Protein AF-A0AAN0JUB9-F1 (afdb_monomer_lite)

Radius of gyration: 14.29 Å; chains: 1; bounding box: 46×23×22 Å

Foldseek 3Di:
DVQLLVVLVCVLVVHPDRRPCNVVCCVPPLCVVCVVVVNNVPPAAEDEDDDDDVVVQSVCSSSNHHYKYFYDDVVRVRGDDIDDSNGD

Structure (mmCIF, N/CA/C/O backbone):
data_AF-A0AAN0JUB9-F1
#
_entry.id   AF-A0AAN0JUB9-F1
#
loop_
_atom_site.group_PDB
_atom_site.id
_atom_site.type_symbol
_atom_site.label_atom_id
_atom_site.label_alt_id
_atom_site.label_comp_id
_atom_site.label_asym_id
_atom_site.label_entity_id
_atom_site.label_seq_id
_atom_site.pdbx_PDB_ins_code
_atom_site.Cartn_x
_atom_site.Cartn_y
_atom_site.Cartn_z
_atom_site.occupancy
_atom_site.B_iso_or_equiv
_atom_site.auth_seq_id
_atom_site.auth_comp_id
_atom_site.auth_asym_id
_atom_site.auth_atom_id
_atom_site.pdbx_PDB_model_num
ATOM 1 N N . MET A 1 1 ? -9.308 -9.076 -7.098 1.00 73.50 1 MET A N 1
ATOM 2 C CA . MET A 1 1 ? -10.771 -8.936 -7.268 1.00 73.50 1 MET A CA 1
ATOM 3 C C . MET A 1 1 ? -11.022 -7.637 -8.017 1.00 73.50 1 MET A C 1
ATOM 5 O O . MET A 1 1 ? -10.462 -6.619 -7.623 1.00 73.50 1 MET A O 1
ATOM 9 N N . GLU A 1 2 ? -11.812 -7.666 -9.089 1.00 79.38 2 GLU A N 1
ATOM 10 C CA . GLU A 1 2 ? -11.935 -6.537 -10.029 1.00 79.38 2 GLU A CA 1
ATOM 11 C C . GLU A 1 2 ? -12.473 -5.254 -9.362 1.00 79.38 2 GLU A C 1
ATOM 13 O O . GLU A 1 2 ? -11.984 -4.155 -9.611 1.00 79.38 2 GLU A O 1
ATOM 18 N N . VAL A 1 3 ? -13.413 -5.398 -8.418 1.00 83.06 3 VAL A N 1
ATOM 19 C CA . VAL A 1 3 ? -13.985 -4.280 -7.642 1.00 83.06 3 VAL A CA 1
ATOM 20 C C . VAL A 1 3 ? -12.974 -3.595 -6.714 1.00 83.06 3 VAL A C 1
ATOM 22 O O . VAL A 1 3 ? -13.079 -2.394 -6.475 1.00 83.06 3 VAL A O 1
ATOM 25 N N . GLY A 1 4 ? -11.987 -4.338 -6.200 1.00 79.75 4 GLY A N 1
ATOM 26 C CA . GLY A 1 4 ? -10.910 -3.786 -5.373 1.00 79.75 4 GLY A CA 1
ATOM 27 C C . GLY A 1 4 ? -9.906 -3.002 -6.214 1.00 79.75 4 GLY A C 1
ATOM 28 O O . GLY A 1 4 ? -9.582 -1.866 -5.880 1.00 79.75 4 GLY A O 1
ATOM 29 N N . GLN A 1 5 ? -9.513 -3.557 -7.365 1.00 79.06 5 GLN A N 1
ATOM 30 C CA . GLN A 1 5 ? -8.623 -2.888 -8.321 1.00 79.06 5 GLN A CA 1
ATOM 31 C C . GLN A 1 5 ? -9.233 -1.588 -8.849 1.00 79.06 5 GLN A C 1
ATOM 33 O O . GLN A 1 5 ? -8.593 -0.547 -8.760 1.00 79.06 5 GLN A O 1
ATOM 38 N N . ARG A 1 6 ? -10.500 -1.604 -9.288 1.00 79.88 6 ARG A N 1
ATOM 39 C CA . ARG A 1 6 ? -11.211 -0.390 -9.734 1.00 79.88 6 ARG A CA 1
ATOM 40 C C . ARG A 1 6 ? -11.320 0.675 -8.646 1.00 79.88 6 ARG A C 1
ATOM 42 O O . ARG A 1 6 ? -11.221 1.863 -8.933 1.00 79.88 6 ARG A O 1
ATOM 49 N N . SER A 1 7 ? -11.518 0.269 -7.391 1.00 81.81 7 SER A N 1
ATOM 50 C CA . SER A 1 7 ? -11.594 1.214 -6.270 1.00 81.81 7 SER A CA 1
ATOM 51 C C . SER A 1 7 ? -10.239 1.873 -6.010 1.00 81.81 7 SER A C 1
ATOM 53 O O . SER A 1 7 ? -10.159 3.087 -5.819 1.00 81.81 7 SER A O 1
ATOM 55 N N . GLN A 1 8 ? -9.158 1.094 -6.070 1.00 78.00 8 GLN A N 1
ATOM 56 C CA . GLN A 1 8 ? -7.795 1.610 -5.958 1.00 78.00 8 GLN A CA 1
ATOM 57 C C . GLN A 1 8 ? -7.425 2.503 -7.147 1.00 78.00 8 GLN A C 1
ATOM 59 O O . GLN A 1 8 ? -6.862 3.572 -6.942 1.00 78.00 8 GLN A O 1
ATOM 64 N N . GLU A 1 9 ? -7.811 2.133 -8.365 1.00 80.06 9 GLU A N 1
ATOM 65 C CA . GLU A 1 9 ? -7.599 2.938 -9.570 1.00 80.06 9 GLU A CA 1
ATOM 66 C C . GLU A 1 9 ? -8.336 4.285 -9.497 1.00 80.06 9 GLU A C 1
ATOM 68 O O . GLU A 1 9 ? -7.762 5.326 -9.814 1.00 80.06 9 GLU A O 1
ATOM 73 N N . ASN A 1 10 ? -9.567 4.312 -8.979 1.00 79.62 10 ASN A N 1
ATOM 74 C CA . ASN A 1 10 ? -10.284 5.564 -8.722 1.00 79.62 10 ASN A CA 1
ATOM 75 C C . ASN A 1 10 ? -9.592 6.419 -7.646 1.00 79.62 10 ASN A C 1
ATOM 77 O O . ASN A 1 10 ? -9.445 7.628 -7.834 1.00 79.62 10 ASN A O 1
ATOM 81 N N . LYS A 1 11 ? -9.094 5.809 -6.558 1.00 76.19 11 LYS A N 1
ATOM 82 C CA . LYS A 1 11 ? -8.301 6.512 -5.527 1.00 76.19 11 LYS A CA 1
ATOM 83 C C . LYS A 1 11 ? -7.011 7.108 -6.110 1.00 76.19 11 LYS A C 1
ATOM 85 O O . LYS A 1 11 ? -6.669 8.242 -5.776 1.00 76.19 11 LYS A O 1
ATOM 90 N N . ILE A 1 12 ? -6.324 6.372 -6.986 1.00 76.56 12 ILE A N 1
ATOM 91 C CA . ILE A 1 12 ? -5.106 6.804 -7.695 1.00 76.56 12 ILE A CA 1
ATOM 92 C C . ILE A 1 12 ? -5.397 8.012 -8.584 1.00 76.56 12 ILE A C 1
ATOM 94 O O . ILE A 1 12 ? -4.718 9.031 -8.486 1.00 76.56 12 ILE A O 1
ATOM 98 N N . ASN A 1 13 ? -6.460 7.935 -9.384 1.00 78.69 13 ASN A N 1
ATOM 99 C CA . ASN A 1 13 ? -6.870 8.997 -10.300 1.00 78.69 13 ASN A CA 1
ATOM 100 C C . ASN A 1 13 ? -7.552 10.190 -9.601 1.00 78.69 13 ASN A C 1
ATOM 102 O O . ASN A 1 13 ? -8.098 11.060 -10.279 1.00 78.69 13 ASN A O 1
ATOM 106 N N . ARG A 1 14 ? -7.559 10.241 -8.254 1.00 71.69 14 ARG A N 1
ATOM 107 C CA . ARG A 1 14 ? -8.305 11.236 -7.454 1.00 71.69 14 ARG A CA 1
ATOM 108 C C . ARG A 1 14 ? -9.775 11.364 -7.887 1.00 71.69 14 ARG A C 1
ATOM 110 O O . ARG A 1 14 ? -10.381 12.426 -7.767 1.00 71.69 14 ARG A O 1
ATOM 117 N N . ASN A 1 15 ? -10.359 10.277 -8.380 1.00 74.50 15 ASN A N 1
ATOM 118 C CA . ASN A 1 15 ? -11.713 10.259 -8.899 1.00 74.50 15 ASN A CA 1
ATOM 119 C C . ASN A 1 15 ? -12.665 9.725 -7.822 1.00 74.50 15 ASN A C 1
ATOM 121 O O . ASN A 1 15 ? -12.476 8.624 -7.309 1.00 74.50 15 ASN A O 1
ATOM 125 N N . ASN A 1 16 ? -13.701 10.487 -7.469 1.00 71.62 16 ASN A N 1
ATOM 126 C CA . ASN A 1 16 ? -14.630 10.124 -6.388 1.00 71.62 16 ASN A CA 1
ATOM 127 C C . ASN A 1 16 ? -15.765 9.189 -6.856 1.00 71.62 16 ASN A C 1
ATOM 129 O O . ASN A 1 16 ? -16.878 9.224 -6.335 1.00 71.62 16 ASN A O 1
ATOM 133 N N . GLN A 1 17 ? -15.507 8.378 -7.883 1.00 74.38 17 GLN A N 1
ATOM 134 C CA . GLN A 1 17 ? -16.491 7.455 -8.441 1.00 74.38 17 GLN A CA 1
ATOM 135 C C . GLN A 1 17 ? -16.598 6.213 -7.551 1.00 74.38 17 GLN A C 1
ATOM 137 O O . GLN A 1 17 ? -15.645 5.438 -7.409 1.00 74.38 17 GLN A O 1
ATOM 142 N N . SER A 1 18 ? -17.770 6.010 -6.945 1.00 70.12 18 SER A N 1
ATOM 143 C CA . SER A 1 18 ? -18.041 4.810 -6.154 1.00 70.12 18 SER A CA 1
ATOM 144 C C . SER A 1 18 ? -18.139 3.599 -7.077 1.00 70.12 18 SER A C 1
ATOM 146 O O . SER A 1 18 ? -18.974 3.571 -7.982 1.00 70.12 18 SER A O 1
ATOM 148 N N . VAL A 1 19 ? -17.312 2.582 -6.849 1.00 82.19 19 VAL A N 1
ATOM 149 C CA . VAL A 1 19 ? -17.354 1.358 -7.653 1.00 82.19 19 VAL A CA 1
ATOM 150 C C . VAL A 1 19 ? -18.562 0.527 -7.231 1.00 82.19 19 VAL A C 1
ATOM 152 O O . VAL A 1 19 ? -18.725 0.198 -6.052 1.00 82.19 19 VAL A O 1
ATOM 155 N N . PHE A 1 20 ? -19.417 0.181 -8.193 1.00 80.75 20 PHE A N 1
ATOM 156 C CA . PHE A 1 20 ? -20.587 -0.656 -7.943 1.00 80.75 20 PHE A CA 1
ATOM 157 C C . PHE A 1 20 ? -20.168 -1.994 -7.3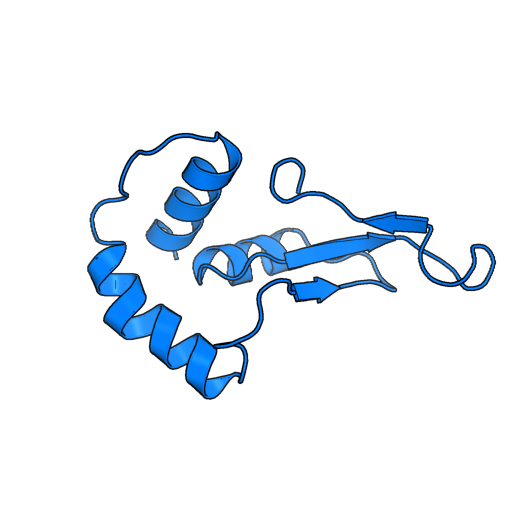04 1.00 80.75 20 PHE A C 1
ATOM 159 O O . PHE A 1 20 ? -19.225 -2.642 -7.752 1.00 80.75 20 PHE A O 1
ATOM 166 N N . GLY A 1 21 ? -20.831 -2.386 -6.211 1.00 83.12 21 GLY A N 1
ATOM 167 C CA . GLY A 1 21 ? -20.509 -3.609 -5.463 1.00 83.12 21 GLY A CA 1
ATOM 168 C C . GLY A 1 21 ? -19.325 -3.506 -4.489 1.00 83.12 21 GLY A C 1
ATOM 169 O O . GLY A 1 21 ? -19.151 -4.406 -3.666 1.00 83.12 21 GLY A O 1
ATOM 170 N N . TYR A 1 22 ? -18.561 -2.404 -4.485 1.00 85.31 22 TYR A N 1
ATOM 171 C CA . TYR A 1 22 ? -17.436 -2.227 -3.555 1.00 85.31 22 TYR A CA 1
ATOM 172 C C . TYR A 1 22 ? -17.878 -2.237 -2.090 1.00 85.31 22 TYR A C 1
ATOM 174 O O . TYR A 1 22 ? -17.232 -2.874 -1.269 1.00 85.31 22 TYR A O 1
ATOM 182 N N . GLY A 1 23 ? -19.000 -1.595 -1.744 1.00 84.06 23 GLY A N 1
ATOM 183 C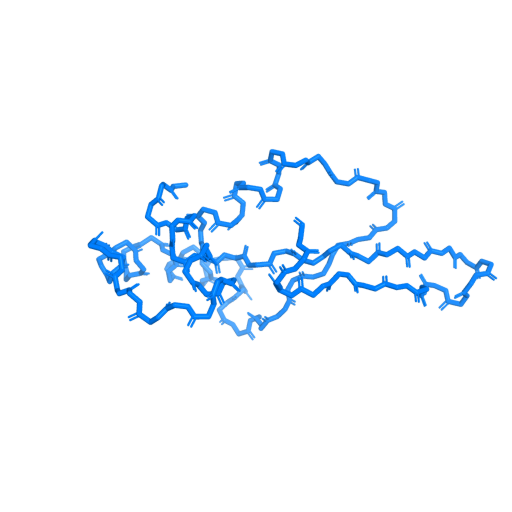 CA . GLY A 1 23 ? -19.504 -1.596 -0.364 1.00 84.06 23 GLY A CA 1
ATOM 184 C C . GLY A 1 23 ? -19.807 -3.006 0.162 1.00 84.06 23 GLY A C 1
ATOM 185 O O . GLY A 1 23 ? -19.497 -3.321 1.312 1.00 84.06 23 GLY A O 1
ATOM 186 N N . LEU A 1 24 ? -20.348 -3.871 -0.701 1.00 85.69 24 LEU A N 1
ATOM 187 C CA . LEU A 1 24 ? -20.661 -5.260 -0.370 1.00 85.69 24 LEU A CA 1
ATOM 188 C C . LEU A 1 24 ? -19.379 -6.100 -0.250 1.00 85.69 24 LEU A C 1
ATOM 190 O O . LEU A 1 24 ? -19.186 -6.789 0.750 1.00 85.69 24 LEU A O 1
ATOM 194 N N . ALA A 1 25 ? -18.468 -5.981 -1.223 1.00 85.81 25 ALA A N 1
ATOM 195 C CA . ALA A 1 25 ? -17.175 -6.667 -1.213 1.00 85.81 25 ALA A CA 1
ATOM 196 C C . ALA A 1 25 ? -16.296 -6.237 -0.027 1.00 85.81 25 ALA A C 1
ATOM 198 O O . ALA A 1 25 ? -15.659 -7.073 0.613 1.00 85.81 25 ALA A O 1
ATOM 199 N N . ASN A 1 26 ? -16.324 -4.950 0.325 1.00 85.19 26 ASN A N 1
ATOM 200 C CA . ASN A 1 26 ? -15.597 -4.414 1.466 1.00 85.19 26 ASN A CA 1
ATOM 201 C C . ASN A 1 26 ? -16.108 -5.007 2.780 1.00 85.19 26 ASN A C 1
ATOM 203 O O . ASN A 1 26 ? -15.319 -5.465 3.599 1.00 85.19 26 ASN A O 1
ATOM 207 N N . ARG A 1 27 ? -17.430 -5.058 2.967 1.00 85.56 27 ARG A N 1
ATOM 208 C CA . ARG A 1 27 ? -18.028 -5.551 4.214 1.00 85.56 27 ARG A CA 1
ATOM 209 C C . ARG A 1 27 ? -17.937 -7.071 4.367 1.00 85.56 27 ARG A C 1
ATOM 211 O O . ARG A 1 27 ? -17.769 -7.544 5.485 1.00 85.56 27 ARG A O 1
ATOM 218 N N . LEU A 1 28 ? -18.050 -7.822 3.271 1.00 86.06 28 LEU A N 1
ATOM 219 C CA . LEU A 1 28 ? -18.051 -9.288 3.303 1.00 86.06 28 LEU A CA 1
ATOM 220 C C . LEU A 1 28 ? -16.647 -9.891 3.216 1.00 86.06 28 LEU A C 1
ATOM 222 O O . LEU A 1 28 ? -16.373 -10.873 3.902 1.00 86.06 28 LEU A O 1
ATOM 226 N N . VAL A 1 29 ? -15.759 -9.322 2.399 1.00 87.38 29 VAL A N 1
ATOM 227 C CA . VAL A 1 29 ? -14.454 -9.927 2.096 1.00 87.38 29 VAL A CA 1
ATOM 228 C C . VAL A 1 29 ? -13.310 -9.086 2.638 1.00 87.38 29 VAL A C 1
ATOM 230 O O . VAL A 1 29 ? -12.529 -9.594 3.436 1.00 87.38 29 VAL A O 1
ATOM 233 N N . PHE A 1 30 ? -13.196 -7.815 2.243 1.00 86.19 30 PHE A N 1
ATOM 234 C CA . PHE A 1 30 ? -11.984 -7.036 2.540 1.00 86.19 30 PHE A CA 1
ATOM 235 C C . PHE A 1 30 ? -11.815 -6.773 4.035 1.00 86.19 30 PHE A C 1
ATOM 237 O O . PHE A 1 30 ? -10.716 -6.949 4.555 1.00 86.19 30 PHE A O 1
ATOM 244 N N . LYS A 1 31 ? -12.899 -6.430 4.740 1.00 86.00 31 LYS A N 1
ATOM 245 C CA . LYS A 1 31 ? -12.872 -6.205 6.187 1.00 86.00 31 LYS A CA 1
ATOM 246 C C . LYS A 1 31 ? -12.483 -7.478 6.943 1.00 86.00 31 LYS A C 1
ATOM 248 O O . LYS A 1 31 ? -11.483 -7.478 7.646 1.00 86.00 31 LYS A O 1
ATOM 253 N N . ASN A 1 32 ? -13.180 -8.588 6.689 1.00 87.94 32 ASN A N 1
ATOM 254 C CA . ASN A 1 32 ? -12.872 -9.878 7.315 1.00 87.94 32 ASN A CA 1
ATOM 255 C C . ASN A 1 32 ? -11.440 -10.352 7.019 1.00 87.94 32 ASN A C 1
ATOM 257 O O . ASN A 1 32 ? -10.776 -10.904 7.894 1.00 87.94 32 ASN A O 1
ATOM 261 N N . LEU A 1 33 ? -10.954 -10.147 5.791 1.00 87.69 33 LEU A N 1
ATOM 262 C CA . LEU A 1 33 ? -9.592 -10.509 5.409 1.00 87.69 33 LEU A CA 1
ATOM 263 C C . LEU A 1 33 ? -8.561 -9.650 6.150 1.00 87.69 33 LEU A C 1
ATOM 265 O O . LEU A 1 33 ? -7.604 -10.192 6.696 1.00 87.69 33 LEU A O 1
ATOM 269 N N . ARG A 1 34 ? -8.766 -8.329 6.217 1.00 86.19 34 ARG A N 1
ATOM 270 C CA . ARG A 1 34 ? -7.886 -7.415 6.960 1.00 86.19 34 ARG A CA 1
ATOM 271 C C . ARG A 1 34 ? -7.892 -7.716 8.455 1.00 86.19 34 ARG A C 1
ATOM 273 O O . ARG A 1 34 ? -6.821 -7.752 9.046 1.00 86.19 34 ARG A O 1
ATOM 280 N N . GLU A 1 35 ? -9.051 -8.001 9.043 1.00 88.50 35 GLU A N 1
ATOM 281 C CA . GLU A 1 35 ? -9.173 -8.402 10.450 1.00 88.50 35 GLU A CA 1
ATOM 282 C C . GLU A 1 35 ? -8.392 -9.697 10.728 1.00 88.50 35 GLU A C 1
ATOM 284 O O . GLU A 1 35 ? -7.577 -9.738 11.647 1.00 88.50 35 GLU A O 1
ATOM 289 N N . LYS A 1 36 ? -8.548 -10.730 9.888 1.00 88.31 36 LYS A N 1
ATOM 290 C CA . LYS A 1 36 ? -7.835 -12.012 10.050 1.00 88.31 36 LYS A CA 1
ATOM 291 C C . LYS A 1 36 ? -6.327 -11.923 9.824 1.00 88.31 36 LYS A C 1
ATOM 293 O O . LYS A 1 36 ? -5.581 -12.655 10.464 1.00 88.31 36 LYS A O 1
ATOM 298 N N . LEU A 1 37 ? -5.883 -11.054 8.918 1.00 85.50 37 LEU A N 1
ATOM 299 C CA . LEU A 1 37 ? -4.461 -10.802 8.667 1.00 85.50 37 LEU A CA 1
ATOM 300 C C . LEU A 1 37 ? -3.839 -9.838 9.693 1.00 85.50 37 LEU A C 1
ATOM 302 O O . LEU A 1 37 ? -2.644 -9.570 9.617 1.00 85.50 37 LEU A O 1
ATOM 306 N N . GLY A 1 38 ? -4.628 -9.275 10.616 1.00 86.00 38 GLY A N 1
ATOM 307 C CA . GLY A 1 38 ? -4.167 -8.232 11.541 1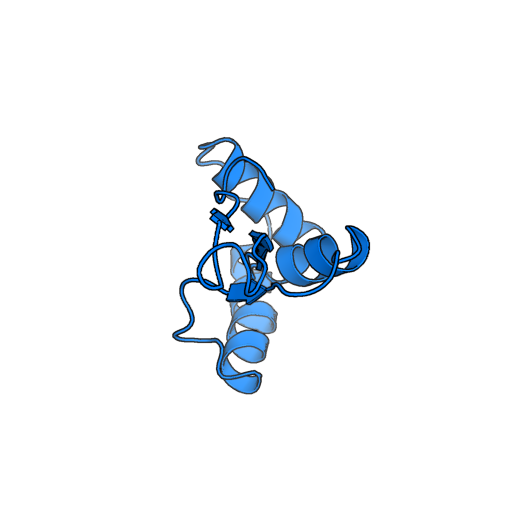.00 86.00 38 GLY A CA 1
ATOM 308 C C . GLY A 1 38 ? -3.879 -6.885 10.862 1.00 86.00 38 GLY A C 1
ATOM 309 O O . GLY A 1 38 ? -3.274 -5.999 11.458 1.00 86.00 38 GLY A O 1
ATOM 310 N N . LEU A 1 39 ? -4.322 -6.706 9.615 1.00 84.81 39 LEU A N 1
ATOM 311 C CA . LEU A 1 39 ? -4.135 -5.504 8.799 1.00 84.81 39 LEU A CA 1
ATOM 312 C C . LEU A 1 39 ? -5.303 -4.510 8.916 1.00 84.81 39 LEU A C 1
ATOM 314 O O . LEU A 1 39 ? -5.381 -3.551 8.146 1.00 84.81 39 LEU A O 1
ATOM 318 N N . ASP A 1 40 ? -6.228 -4.715 9.855 1.00 84.12 40 ASP A N 1
ATOM 319 C CA . ASP A 1 40 ? -7.373 -3.820 10.066 1.00 84.12 40 ASP A CA 1
ATOM 320 C C . ASP A 1 40 ? -6.917 -2.381 10.370 1.00 84.12 40 ASP A C 1
ATOM 322 O O . ASP A 1 40 ? -7.338 -1.441 9.694 1.00 84.12 40 ASP A O 1
ATOM 326 N N . GLN A 1 41 ? -5.936 -2.223 11.265 1.00 84.25 41 GLN A N 1
ATOM 327 C CA . GLN A 1 41 ? -5.358 -0.919 11.624 1.00 84.25 41 GLN A CA 1
ATOM 328 C C . GLN A 1 41 ? -4.177 -0.489 10.741 1.00 84.25 41 GLN A C 1
ATOM 330 O O . GLN A 1 41 ? -3.647 0.615 10.892 1.00 84.25 41 GLN A O 1
ATOM 335 N N . CYS A 1 42 ? -3.751 -1.340 9.806 1.00 81.44 42 CYS A N 1
ATOM 336 C CA . CYS A 1 42 ? -2.622 -1.036 8.943 1.00 81.44 42 CYS A CA 1
ATOM 337 C C . CYS A 1 42 ? -3.030 0.019 7.903 1.00 81.44 42 CYS A C 1
ATOM 339 O O . CYS A 1 42 ? -3.897 -0.215 7.061 1.00 81.44 42 CYS A O 1
ATOM 341 N N . ARG A 1 43 ? -2.414 1.206 7.973 1.00 77.00 43 ARG A N 1
ATOM 342 C CA . ARG A 1 43 ? -2.645 2.302 7.012 1.00 77.00 43 ARG A CA 1
ATOM 343 C C . ARG A 1 43 ? -1.761 2.208 5.774 1.00 77.00 43 ARG A C 1
ATOM 345 O O . ARG A 1 43 ? -2.177 2.626 4.699 1.00 77.00 43 ARG A O 1
ATOM 352 N N . PHE A 1 44 ? -0.552 1.680 5.939 1.00 79.38 44 PHE A N 1
ATOM 353 C CA . PHE A 1 44 ? 0.441 1.574 4.880 1.00 79.38 44 PHE A CA 1
ATOM 354 C C . PHE A 1 44 ? 1.139 0.227 4.987 1.00 79.38 44 PHE A C 1
ATOM 356 O O . PHE A 1 44 ? 1.741 -0.081 6.014 1.00 79.38 44 PHE A O 1
ATOM 363 N N . CYS A 1 45 ? 1.074 -0.558 3.917 1.00 86.50 45 CYS A N 1
ATOM 364 C CA . CYS A 1 45 ? 1.857 -1.775 3.788 1.00 86.50 45 CYS A CA 1
ATOM 365 C C . CYS A 1 45 ? 3.041 -1.459 2.879 1.00 86.50 45 CYS A C 1
ATOM 367 O O . CYS A 1 45 ? 2.840 -1.099 1.721 1.00 86.50 45 CYS A O 1
ATOM 369 N N . ILE A 1 46 ? 4.260 -1.557 3.401 1.00 87.25 46 ILE A N 1
ATOM 370 C CA . ILE A 1 46 ? 5.482 -1.247 2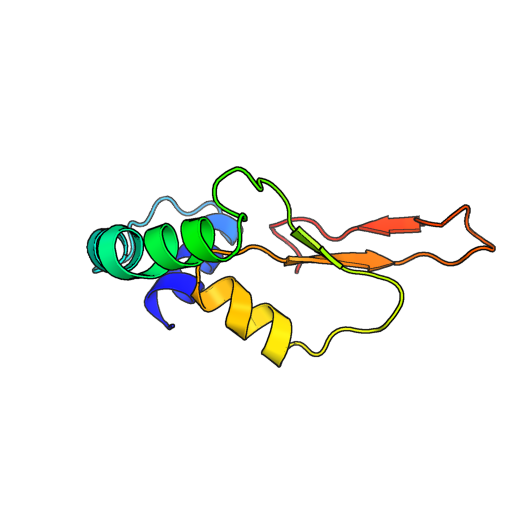.655 1.00 87.25 46 ILE A CA 1
ATOM 371 C C . ILE A 1 46 ? 6.318 -2.523 2.559 1.00 87.25 46 ILE A C 1
ATOM 373 O O . ILE A 1 46 ? 6.483 -3.235 3.547 1.00 87.25 46 ILE A O 1
ATOM 377 N N . SER A 1 47 ? 6.809 -2.827 1.363 1.00 87.50 47 SER A N 1
ATOM 378 C CA . SER A 1 47 ? 7.652 -3.978 1.049 1.00 87.50 47 SER A CA 1
ATOM 379 C C . SER A 1 47 ? 8.948 -3.498 0.399 1.00 87.50 47 SER A C 1
ATOM 381 O O . SER A 1 47 ? 8.930 -2.515 -0.339 1.00 87.50 47 SER A O 1
ATOM 383 N N . GLY A 1 48 ? 10.061 -4.173 0.684 1.00 85.88 48 GLY A N 1
ATOM 384 C CA . GLY A 1 48 ? 11.399 -3.815 0.215 1.00 85.88 48 GLY A CA 1
ATOM 385 C C . GLY A 1 48 ? 12.381 -4.970 0.257 1.00 85.88 48 GLY A C 1
ATOM 386 O O . GLY A 1 48 ? 12.028 -6.081 0.642 1.00 85.88 48 GLY A O 1
ATOM 387 N N . GLY A 1 49 ? 13.629 -4.690 -0.119 1.00 82.94 49 GLY A N 1
ATOM 388 C CA . GLY A 1 49 ? 14.744 -5.644 -0.076 1.00 82.94 49 GLY A CA 1
ATOM 389 C C . GLY A 1 49 ? 14.867 -6.548 -1.307 1.00 82.94 49 GLY A C 1
ATOM 390 O O . GLY A 1 49 ? 15.958 -7.030 -1.589 1.00 82.94 49 GLY A O 1
ATOM 391 N N . ALA A 1 50 ? 13.792 -6.733 -2.077 1.00 82.88 50 ALA A N 1
ATOM 392 C CA . ALA A 1 50 ? 13.810 -7.437 -3.358 1.00 82.88 50 ALA A CA 1
ATOM 393 C C . ALA A 1 50 ? 12.728 -6.889 -4.307 1.00 82.88 50 ALA A C 1
ATOM 395 O O . ALA A 1 50 ? 11.704 -6.388 -3.832 1.00 82.88 50 ALA A O 1
ATOM 396 N N . PRO A 1 51 ? 12.921 -6.985 -5.638 1.00 80.94 51 PRO A N 1
ATOM 397 C CA . PRO A 1 51 ? 11.904 -6.583 -6.603 1.00 80.94 51 PRO A CA 1
ATOM 398 C C . PRO A 1 51 ? 10.652 -7.454 -6.459 1.00 80.94 51 PRO A C 1
ATOM 400 O O . PRO A 1 51 ? 10.718 -8.682 -6.559 1.00 80.94 51 PRO A O 1
ATOM 403 N N . LEU A 1 52 ? 9.501 -6.814 -6.237 1.00 86.81 52 LEU A N 1
ATOM 404 C CA . LEU A 1 52 ? 8.225 -7.507 -6.101 1.00 86.81 52 LEU A CA 1
ATOM 405 C C . LEU A 1 52 ? 7.553 -7.641 -7.480 1.00 86.81 52 LEU A C 1
ATOM 407 O O . LEU A 1 52 ? 7.420 -6.644 -8.195 1.00 86.81 52 LEU A O 1
ATOM 411 N N . PRO A 1 53 ? 7.082 -8.835 -7.881 1.00 88.62 53 PRO A N 1
ATOM 412 C CA . PRO A 1 53 ? 6.369 -8.988 -9.143 1.00 88.62 53 PRO A CA 1
ATOM 413 C C . PRO A 1 53 ? 5.070 -8.181 -9.143 1.00 88.62 53 PRO A C 1
ATOM 415 O O . PRO A 1 53 ? 4.301 -8.232 -8.181 1.00 88.62 53 PRO A O 1
ATOM 418 N N . LYS A 1 54 ? 4.760 -7.525 -10.267 1.00 85.62 54 LYS A N 1
ATOM 419 C CA . LYS A 1 54 ? 3.525 -6.738 -10.424 1.00 85.62 54 LYS A CA 1
ATOM 420 C C . LYS A 1 54 ? 2.260 -7.538 -10.093 1.00 85.62 54 LYS A C 1
ATOM 422 O O . LYS A 1 54 ? 1.357 -7.004 -9.462 1.00 85.62 54 LYS A O 1
ATOM 427 N N . ALA A 1 55 ? 2.235 -8.829 -10.426 1.00 88.44 55 ALA A N 1
ATOM 428 C CA . ALA A 1 55 ? 1.123 -9.726 -10.110 1.00 88.44 55 ALA A CA 1
ATOM 429 C C . ALA A 1 55 ? 0.811 -9.809 -8.603 1.00 88.44 55 ALA A C 1
ATOM 431 O O . ALA A 1 55 ? -0.354 -9.898 -8.221 1.00 88.44 55 ALA A O 1
ATOM 432 N N . VAL A 1 56 ? 1.834 -9.746 -7.744 1.00 88.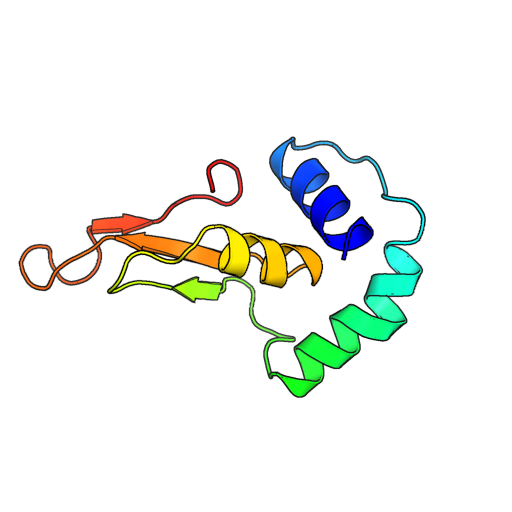19 56 VAL A N 1
ATOM 433 C CA . VAL A 1 56 ? 1.657 -9.756 -6.285 1.00 88.19 56 VAL A CA 1
ATOM 434 C C . VAL A 1 56 ? 1.028 -8.439 -5.843 1.00 88.19 56 VAL A C 1
ATOM 436 O O . VAL A 1 56 ? 0.022 -8.439 -5.138 1.00 88.19 56 VAL A O 1
ATOM 439 N N . THR A 1 57 ? 1.562 -7.313 -6.314 1.00 86.75 57 THR A N 1
ATOM 440 C CA . THR A 1 57 ? 1.022 -5.980 -6.015 1.00 86.75 57 THR A CA 1
ATOM 441 C C . THR A 1 57 ? -0.440 -5.849 -6.455 1.00 86.75 57 THR A C 1
ATOM 443 O O . THR A 1 57 ? -1.274 -5.369 -5.688 1.00 86.75 57 THR A O 1
ATOM 446 N N . ASP A 1 58 ? -0.775 -6.347 -7.647 1.00 86.31 58 ASP A N 1
ATOM 447 C CA . ASP A 1 58 ? -2.137 -6.367 -8.193 1.00 86.31 58 ASP A CA 1
ATOM 448 C C . ASP A 1 58 ? -3.092 -7.271 -7.394 1.00 86.31 58 ASP A C 1
ATOM 450 O O . ASP A 1 58 ? -4.258 -6.922 -7.183 1.00 86.31 58 ASP A O 1
ATOM 454 N N . PHE A 1 59 ? -2.602 -8.408 -6.891 1.00 87.75 59 PHE A N 1
ATOM 455 C CA . PHE A 1 59 ? -3.379 -9.301 -6.032 1.00 87.75 59 PHE A CA 1
ATOM 456 C C . PHE A 1 59 ? -3.822 -8.595 -4.745 1.00 87.75 59 PHE A C 1
ATOM 458 O O . PHE A 1 59 ? -5.017 -8.579 -4.441 1.00 87.75 59 PHE A O 1
ATOM 465 N N . TYR A 1 60 ? -2.891 -7.954 -4.030 1.00 87.06 60 TYR A N 1
ATOM 466 C CA . TYR A 1 60 ? -3.196 -7.214 -2.799 1.00 87.06 60 TYR A CA 1
ATOM 467 C C . TYR A 1 60 ? -4.046 -5.963 -3.059 1.00 87.06 60 TYR A C 1
ATOM 469 O O . TYR A 1 60 ? -4.992 -5.706 -2.308 1.00 87.06 60 TYR A O 1
ATOM 477 N N . ALA A 1 61 ? -3.808 -5.248 -4.165 1.00 84.56 61 ALA A N 1
ATOM 478 C CA . ALA A 1 61 ? -4.658 -4.132 -4.588 1.00 84.56 61 ALA A CA 1
ATOM 479 C C . ALA A 1 61 ? -6.116 -4.578 -4.806 1.00 84.56 61 ALA A C 1
ATOM 481 O O . ALA A 1 61 ? -7.061 -3.867 -4.459 1.00 84.56 61 ALA A O 1
ATOM 482 N N . GLY A 1 62 ? -6.311 -5.806 -5.291 1.00 84.94 62 GLY A N 1
ATOM 483 C CA . GLY A 1 62 ? -7.617 -6.442 -5.418 1.00 84.94 62 GLY A CA 1
ATOM 484 C C . GLY A 1 62 ? -8.374 -6.670 -4.104 1.00 84.94 62 GLY A C 1
ATOM 485 O O . GLY A 1 62 ? -9.576 -6.919 -4.173 1.00 84.94 62 GLY A O 1
ATOM 486 N N . PHE A 1 63 ? -7.713 -6.578 -2.948 1.00 83.94 63 PHE A N 1
ATOM 487 C CA . PHE A 1 63 ? -8.313 -6.673 -1.610 1.00 83.94 63 PHE A CA 1
ATOM 488 C C . PHE A 1 63 ? -8.376 -5.324 -0.877 1.00 83.94 63 PHE A C 1
ATOM 490 O O . PHE A 1 63 ? -8.528 -5.290 0.342 1.00 83.94 63 PHE A O 1
ATOM 497 N N . ASP A 1 64 ? -8.249 -4.214 -1.609 1.00 83.19 64 ASP A N 1
ATOM 498 C CA . ASP A 1 64 ? -8.131 -2.858 -1.053 1.00 83.19 64 ASP A CA 1
ATOM 499 C C . ASP A 1 64 ? -6.885 -2.664 -0.160 1.00 83.19 64 ASP A C 1
ATOM 501 O O . ASP A 1 64 ? -6.833 -1.744 0.655 1.00 83.19 64 ASP A O 1
ATOM 505 N N . ILE A 1 65 ? -5.854 -3.505 -0.324 1.00 85.94 65 ILE A N 1
ATOM 506 C CA . ILE A 1 65 ? -4.579 -3.395 0.393 1.00 85.94 65 ILE A CA 1
ATOM 507 C C . ILE A 1 65 ? -3.551 -2.752 -0.532 1.00 85.94 65 ILE A C 1
ATOM 509 O O . ILE A 1 65 ? -3.154 -3.306 -1.557 1.00 85.94 65 ILE A O 1
ATOM 513 N N . ALA A 1 66 ? -3.103 -1.561 -0.157 1.00 84.88 66 ALA A N 1
ATOM 514 C CA . ALA A 1 66 ? -2.237 -0.753 -0.991 1.00 84.88 66 ALA A CA 1
ATOM 515 C C . ALA A 1 66 ? -0.760 -0.989 -0.625 1.00 84.88 66 ALA A C 1
ATOM 517 O O . ALA A 1 66 ? -0.251 -0.389 0.324 1.00 84.88 66 ALA A O 1
ATOM 518 N N . LEU A 1 67 ? -0.076 -1.860 -1.377 1.00 88.31 67 LEU A N 1
ATOM 519 C CA . LEU A 1 67 ? 1.354 -2.133 -1.190 1.00 88.31 67 LEU A CA 1
ATOM 520 C C . LEU A 1 67 ? 2.225 -1.021 -1.785 1.00 88.31 67 LEU A C 1
ATOM 522 O O . LEU A 1 67 ? 2.032 -0.588 -2.921 1.00 88.31 67 LEU A O 1
ATOM 526 N N . LEU A 1 68 ? 3.183 -0.548 -0.998 1.00 88.56 68 LEU A N 1
ATOM 527 C CA . LEU A 1 68 ? 4.216 0.399 -1.395 1.00 88.56 68 LEU A CA 1
ATOM 528 C C . LEU A 1 68 ? 5.548 -0.340 -1.527 1.00 88.56 68 LEU A C 1
ATOM 530 O O . LEU A 1 68 ? 5.900 -1.133 -0.660 1.00 88.56 68 LEU A O 1
ATOM 534 N N . GLN A 1 69 ? 6.274 -0.087 -2.609 1.00 88.81 69 GLN A N 1
ATOM 535 C CA . GLN A 1 69 ? 7.628 -0.580 -2.810 1.00 88.81 69 GLN A CA 1
ATOM 536 C C . GLN A 1 69 ? 8.612 0.472 -2.314 1.00 88.81 69 GLN A C 1
ATOM 538 O O . GLN A 1 69 ? 8.634 1.606 -2.800 1.00 88.81 69 GLN A O 1
ATOM 543 N N . LEU A 1 70 ? 9.412 0.072 -1.334 1.00 90.50 70 LEU A N 1
ATOM 544 C CA . LEU A 1 70 ? 10.588 0.799 -0.900 1.00 90.50 70 LEU A CA 1
ATOM 545 C C . LEU A 1 70 ? 11.811 0.243 -1.633 1.00 90.50 70 LEU A C 1
ATOM 547 O O . LEU A 1 70 ? 11.993 -0.970 -1.756 1.00 90.50 70 LEU A O 1
ATOM 551 N N . TYR A 1 71 ? 12.663 1.145 -2.089 1.00 87.88 71 TYR A N 1
ATOM 552 C CA . TYR A 1 71 ? 13.988 0.833 -2.589 1.00 87.88 71 TYR A CA 1
ATOM 553 C C . TYR A 1 71 ? 15.023 1.374 -1.609 1.00 87.88 71 TYR A C 1
ATOM 555 O O . TYR A 1 71 ? 14.944 2.516 -1.152 1.00 87.88 71 TYR A O 1
ATOM 563 N N . GLY A 1 72 ? 16.005 0.547 -1.287 1.00 85.62 72 GLY A N 1
ATOM 564 C CA . GLY A 1 72 ? 17.113 0.926 -0.433 1.00 85.62 72 GLY A CA 1
ATOM 565 C C . GLY A 1 72 ? 18.063 -0.239 -0.217 1.00 85.62 72 GLY A C 1
ATOM 566 O O . GLY A 1 72 ? 17.693 -1.403 -0.377 1.00 85.62 72 GLY A O 1
ATOM 567 N N . MET A 1 73 ? 19.302 0.104 0.103 1.00 86.19 73 MET A N 1
ATOM 568 C CA . MET A 1 73 ? 20.377 -0.827 0.423 1.00 86.19 73 MET A CA 1
ATOM 569 C C . MET A 1 73 ? 21.018 -0.397 1.745 1.00 86.19 73 MET A C 1
ATOM 571 O O . MET A 1 73 ? 20.810 0.728 2.217 1.00 86.19 73 MET A O 1
ATOM 575 N N . SER A 1 74 ? 21.812 -1.272 2.358 1.00 86.88 74 SER A N 1
ATOM 576 C CA . SER A 1 74 ? 22.612 -0.917 3.539 1.00 86.88 74 SER A CA 1
ATOM 577 C C . SER A 1 74 ? 23.500 0.307 3.284 1.00 86.88 74 SER A C 1
ATOM 579 O O . SER A 1 74 ? 23.612 1.179 4.141 1.00 86.88 74 SER A O 1
ATOM 581 N N . GLU A 1 75 ? 24.036 0.418 2.069 1.00 89.62 75 GLU A N 1
ATOM 582 C CA . GLU A 1 75 ? 24.888 1.495 1.561 1.00 89.62 75 GLU A CA 1
ATOM 583 C C . GLU A 1 75 ? 24.165 2.847 1.465 1.00 89.62 75 GLU A C 1
ATOM 585 O O . GLU A 1 75 ? 24.810 3.887 1.365 1.00 89.62 75 GLU A O 1
ATOM 590 N N . THR A 1 76 ? 22.829 2.850 1.519 1.00 84.31 76 THR A N 1
ATOM 591 C CA . THR A 1 76 ? 21.986 4.052 1.444 1.00 84.31 76 THR A CA 1
ATOM 592 C C . THR A 1 76 ? 21.162 4.260 2.718 1.00 84.31 76 THR A C 1
ATOM 594 O O . THR A 1 76 ? 20.047 4.772 2.645 1.00 84.31 76 THR A O 1
ATOM 597 N N . SER A 1 77 ? 21.659 3.828 3.882 1.00 81.75 77 SER A N 1
ATOM 598 C CA . SER A 1 77 ? 20.953 3.954 5.170 1.00 81.75 77 SER A CA 1
ATOM 599 C C . SER A 1 77 ? 19.584 3.249 5.197 1.00 81.75 77 SER A C 1
ATOM 601 O O . SER A 1 77 ? 18.607 3.767 5.734 1.00 81.75 77 SER A O 1
ATOM 603 N N . SER A 1 78 ? 19.518 2.034 4.642 1.00 78.81 78 SER A N 1
ATOM 604 C CA . SER A 1 78 ? 18.342 1.143 4.545 1.00 78.81 78 SER A CA 1
ATOM 605 C C . SER A 1 78 ? 17.229 1.569 3.588 1.00 78.81 78 SER A C 1
ATOM 607 O O . SER A 1 78 ? 16.747 0.720 2.844 1.00 78.81 78 SER A O 1
ATOM 609 N N . VAL A 1 79 ? 16.799 2.833 3.570 1.00 85.88 79 VAL A N 1
ATOM 610 C CA . VAL A 1 79 ? 15.698 3.292 2.700 1.00 85.88 79 VAL A CA 1
ATOM 611 C C . VAL A 1 79 ? 16.140 4.516 1.913 1.00 85.88 79 VAL A C 1
ATOM 613 O O . VAL A 1 79 ? 16.382 5.570 2.492 1.00 85.88 79 VAL A O 1
ATOM 616 N N . ALA A 1 80 ? 16.209 4.384 0.589 1.00 87.25 80 ALA A N 1
ATOM 617 C CA . ALA A 1 80 ? 16.512 5.492 -0.309 1.00 87.25 80 ALA A CA 1
ATOM 618 C C . ALA A 1 80 ? 15.229 6.181 -0.794 1.00 87.25 80 ALA A C 1
ATOM 620 O O . ALA A 1 80 ? 15.107 7.401 -0.709 1.00 87.25 80 ALA A O 1
ATOM 621 N N . THR A 1 81 ? 14.255 5.413 -1.289 1.00 88.25 81 THR A N 1
ATOM 622 C CA . THR A 1 81 ? 13.005 5.942 -1.856 1.00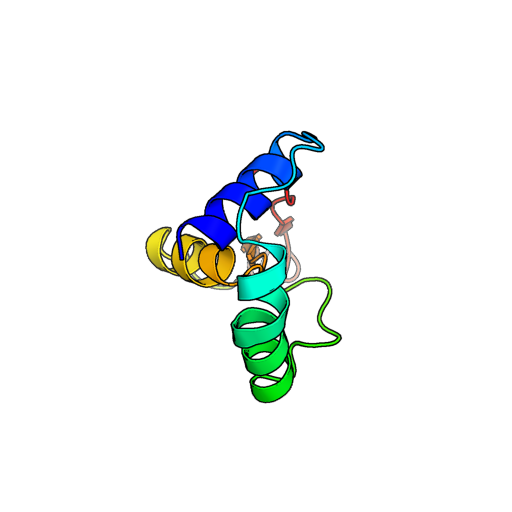 88.25 81 THR A CA 1
ATOM 623 C C . THR A 1 81 ? 11.827 5.001 -1.617 1.00 88.25 81 THR A C 1
ATOM 625 O O . THR A 1 81 ? 11.995 3.797 -1.440 1.00 88.25 81 THR A O 1
ATOM 628 N N . VAL A 1 82 ? 10.608 5.548 -1.617 1.00 88.25 82 VAL A N 1
ATOM 629 C CA . VAL A 1 82 ? 9.352 4.783 -1.560 1.00 88.25 82 VAL A CA 1
ATOM 630 C C . VAL A 1 82 ? 8.412 5.340 -2.622 1.00 88.25 82 VAL A C 1
ATOM 632 O O . VAL A 1 82 ? 8.337 6.558 -2.801 1.00 88.25 82 VAL A O 1
ATOM 635 N N . ASN A 1 83 ? 7.697 4.472 -3.336 1.00 86.94 83 ASN A N 1
ATOM 636 C CA . ASN A 1 83 ? 6.655 4.923 -4.255 1.00 86.94 83 ASN A CA 1
ATOM 637 C C . ASN A 1 83 ? 5.471 5.556 -3.493 1.00 86.94 83 ASN A C 1
ATOM 639 O O . ASN A 1 83 ? 5.302 5.387 -2.287 1.00 86.94 83 ASN A O 1
ATOM 643 N N . THR A 1 84 ? 4.644 6.334 -4.187 1.00 82.94 84 THR A N 1
ATOM 644 C CA . THR A 1 84 ? 3.444 6.947 -3.596 1.00 82.94 84 THR A CA 1
ATOM 645 C C . THR A 1 84 ? 2.201 6.200 -4.043 1.00 82.94 84 THR A C 1
ATOM 647 O O . THR A 1 84 ? 2.246 5.430 -5.002 1.00 82.94 84 THR A O 1
ATOM 650 N N . LEU A 1 85 ? 1.058 6.442 -3.382 1.00 74.62 85 LEU A N 1
ATOM 651 C CA . LEU A 1 85 ? -0.170 5.750 -3.769 1.00 74.62 85 LEU A CA 1
ATOM 652 C C . LEU A 1 85 ? -0.538 5.978 -5.239 1.00 74.62 85 LEU A C 1
ATOM 654 O O . LEU A 1 85 ? -1.126 5.076 -5.817 1.00 74.62 85 LEU A O 1
ATOM 658 N N . GLY A 1 86 ? -0.173 7.128 -5.817 1.00 70.31 86 GLY A N 1
ATOM 659 C CA . GLY A 1 86 ? -0.490 7.500 -7.195 1.00 70.31 86 GLY A CA 1
ATOM 660 C C . GLY A 1 86 ? 0.498 7.028 -8.270 1.00 70.31 86 GLY A C 1
ATOM 661 O O . GLY A 1 86 ? 0.187 7.181 -9.443 1.00 70.31 86 GLY A O 1
ATOM 662 N N . ASN A 1 87 ? 1.665 6.483 -7.909 1.00 67.81 87 ASN A N 1
ATOM 663 C CA . ASN A 1 87 ? 2.715 6.099 -8.866 1.00 67.81 87 ASN A CA 1
ATOM 664 C C . ASN A 1 87 ? 3.304 4.717 -8.528 1.00 67.81 87 ASN A C 1
ATOM 666 O O . ASN A 1 87 ? 4.472 4.615 -8.149 1.00 67.81 87 ASN A O 1
ATOM 670 N N . ARG A 1 88 ? 2.467 3.673 -8.559 1.00 62.47 88 ARG A N 1
ATOM 671 C CA . ARG A 1 88 ? 2.810 2.322 -8.093 1.00 62.47 88 ARG A CA 1
ATOM 672 C C . ARG A 1 88 ? 3.175 1.331 -9.180 1.00 62.47 88 ARG A C 1
ATOM 674 O O . ARG A 1 88 ? 2.452 1.296 -10.197 1.00 62.47 88 ARG A O 1
#

Organism: Amphimedon queenslandica (NCBI:txid400682)

InterPro domains:
  IPR000873 AMP-dependent synthetase/ligase domain [PF00501] (36-82)
  IPR042099 ANL, N-terminal domain [G3DSA:3.40.50.12780] (17-88)

pLDDT: mean 83.08, std 5.48, range [62.47, 90.5]

Sequence (88 aa):
MEVGQRSQENKINRNNQSVFGYGLANRLVFKNLREKLGLDQCRFCISGGAPLPKAVTDFYAGFDIALLQLYGMSETSSVATVNTLGNR

Secondary structure (DSSP, 8-state):
-HHHHHHHHHHHTT---PPTTHHHHIIIIIHHHHHHTT-SS-S-EEE-SSPPPHHHHHHHHTTT--EEEEE--GGGTS-SEE--TT--